Protein AF-A0A3B5LKQ2-F1 (afdb_monomer_lite)

Structure (mmCIF, N/CA/C/O backbone):
data_AF-A0A3B5LKQ2-F1
#
_entry.id   AF-A0A3B5LKQ2-F1
#
loop_
_atom_site.group_PDB
_atom_site.id
_atom_site.type_symbol
_atom_site.label_atom_id
_atom_site.label_alt_id
_atom_site.label_comp_id
_atom_site.label_asym_id
_atom_site.label_entity_id
_atom_site.label_seq_id
_atom_site.pdbx_PDB_ins_code
_atom_site.Cartn_x
_atom_site.Cartn_y
_atom_site.Cartn_z
_atom_site.occupancy
_atom_site.B_iso_or_equiv
_atom_site.auth_seq_id
_atom_site.auth_comp_id
_atom_site.auth_asym_id
_atom_site.auth_atom_id
_atom_site.pdbx_PDB_model_num
ATOM 1 N N . SER A 1 1 ? 22.418 -52.996 8.930 1.00 57.16 1 SER A N 1
ATOM 2 C CA . SER A 1 1 ? 22.829 -52.597 7.567 1.00 57.16 1 SER A CA 1
ATOM 3 C C . SER A 1 1 ? 21.647 -52.249 6.655 1.00 57.16 1 SER A C 1
ATOM 5 O O . SER A 1 1 ? 21.656 -51.173 6.079 1.00 57.16 1 SER A O 1
ATOM 7 N N . ILE A 1 2 ? 20.580 -53.066 6.580 1.00 58.94 2 ILE A N 1
ATOM 8 C CA . ILE A 1 2 ? 19.377 -52.798 5.747 1.00 58.94 2 ILE A CA 1
ATOM 9 C C . ILE A 1 2 ? 18.621 -51.499 6.108 1.00 58.94 2 ILE A C 1
ATOM 11 O O . ILE A 1 2 ? 18.094 -50.824 5.228 1.00 58.94 2 ILE A O 1
ATOM 15 N N . SER A 1 3 ? 18.548 -51.143 7.393 1.00 55.34 3 SER A N 1
ATOM 16 C CA . SER A 1 3 ? 17.791 -49.977 7.878 1.00 55.34 3 SER A CA 1
ATOM 17 C C . SER A 1 3 ? 18.353 -48.642 7.381 1.00 55.34 3 SER A C 1
ATOM 19 O O . SER A 1 3 ? 17.590 -47.745 7.042 1.00 55.34 3 SER A O 1
ATOM 21 N N . ILE A 1 4 ? 19.680 -48.549 7.272 1.00 67.88 4 ILE A N 1
ATOM 22 C CA . ILE A 1 4 ? 20.412 -47.349 6.839 1.00 67.88 4 ILE A CA 1
ATOM 23 C C . ILE A 1 4 ? 20.228 -47.104 5.332 1.00 67.88 4 ILE A C 1
ATOM 25 O O . ILE A 1 4 ? 20.140 -45.968 4.880 1.00 67.88 4 ILE A O 1
ATOM 29 N N . TRP A 1 5 ? 20.103 -48.172 4.542 1.00 54.56 5 TRP A N 1
ATOM 30 C CA . TRP A 1 5 ? 19.854 -48.064 3.102 1.00 54.56 5 TRP A CA 1
ATOM 31 C C . TRP A 1 5 ? 18.422 -47.614 2.799 1.00 54.56 5 TRP A C 1
ATOM 33 O O . TRP A 1 5 ? 18.207 -46.824 1.885 1.00 54.56 5 TRP A O 1
ATOM 43 N N . LYS A 1 6 ? 17.443 -48.053 3.602 1.00 65.56 6 LYS A N 1
ATOM 44 C CA . LYS A 1 6 ? 16.047 -47.607 3.478 1.00 65.56 6 LYS A CA 1
ATOM 45 C C . LYS A 1 6 ? 15.876 -46.127 3.829 1.00 65.56 6 LYS A C 1
ATOM 47 O O . LYS A 1 6 ? 15.151 -45.432 3.125 1.00 65.56 6 LYS A O 1
ATOM 52 N N . SER A 1 7 ? 16.558 -45.633 4.866 1.00 67.81 7 SER A N 1
ATOM 53 C CA . SER A 1 7 ? 16.530 -44.206 5.212 1.00 67.81 7 SER A CA 1
ATOM 54 C C . SER A 1 7 ? 17.239 -43.346 4.164 1.00 67.81 7 SER A C 1
ATOM 56 O O . SER A 1 7 ? 16.717 -42.298 3.797 1.00 67.81 7 SER A O 1
ATOM 58 N N . ALA A 1 8 ? 18.371 -43.804 3.620 1.00 69.12 8 ALA A N 1
ATOM 59 C CA . ALA A 1 8 ? 19.064 -43.109 2.536 1.00 69.12 8 ALA A CA 1
ATOM 60 C C . ALA A 1 8 ? 18.195 -43.005 1.268 1.00 69.12 8 ALA A C 1
ATOM 62 O O . ALA A 1 8 ? 18.042 -41.917 0.718 1.00 69.12 8 ALA A O 1
ATOM 63 N N . LEU A 1 9 ? 17.554 -44.103 0.850 1.00 69.62 9 LEU A N 1
ATOM 64 C CA . LEU A 1 9 ? 16.622 -44.118 -0.287 1.00 69.62 9 LEU A CA 1
ATOM 65 C C . LEU A 1 9 ? 15.428 -43.175 -0.073 1.00 69.62 9 LEU A C 1
ATOM 67 O O . LEU A 1 9 ? 15.036 -42.457 -0.995 1.00 69.62 9 LEU A O 1
ATOM 71 N N . LEU A 1 10 ? 14.885 -43.130 1.148 1.00 69.69 10 LEU A N 1
ATOM 72 C CA . LEU A 1 10 ? 13.797 -42.218 1.490 1.00 69.69 10 LEU A CA 1
ATOM 73 C C . LEU A 1 10 ? 14.251 -40.751 1.404 1.00 69.69 10 LEU A C 1
ATOM 75 O O . LEU A 1 10 ? 13.571 -39.948 0.768 1.00 69.69 10 LEU A O 1
ATOM 79 N N . HIS A 1 11 ? 15.428 -40.412 1.940 1.00 75.69 11 HIS A N 1
ATOM 80 C CA . HIS A 1 11 ? 15.998 -39.063 1.836 1.00 75.69 11 HIS A CA 1
ATOM 81 C C . HIS A 1 11 ? 16.237 -38.627 0.383 1.00 75.69 11 HIS A C 1
ATOM 83 O O . HIS A 1 11 ? 15.876 -37.508 0.023 1.00 75.69 11 HIS A O 1
ATOM 89 N N . LEU A 1 12 ? 16.782 -39.504 -0.466 1.00 71.50 12 LEU A N 1
ATOM 90 C CA . LEU A 1 12 ? 16.989 -39.218 -1.891 1.00 71.50 12 LEU A CA 1
ATOM 91 C C . LEU A 1 12 ? 15.668 -38.923 -2.623 1.00 71.50 12 LEU A C 1
ATOM 93 O O . LEU A 1 12 ? 15.608 -37.989 -3.423 1.00 71.50 12 LEU A O 1
ATOM 97 N N . SER A 1 13 ? 14.596 -39.662 -2.312 1.00 74.12 13 SER A N 1
ATOM 98 C CA . SER A 1 13 ? 13.271 -39.425 -2.907 1.00 74.12 13 SER A CA 1
ATOM 99 C C . SER A 1 13 ? 12.652 -38.085 -2.482 1.00 74.12 13 SER A C 1
ATOM 101 O O . SER A 1 13 ? 12.135 -37.351 -3.325 1.00 74.12 13 SER A O 1
ATOM 103 N N . VAL A 1 14 ? 12.768 -37.716 -1.201 1.00 77.44 14 VAL A N 1
ATOM 104 C CA . VAL A 1 14 ? 12.250 -36.445 -0.666 1.00 77.44 14 VAL A CA 1
ATOM 105 C C . VAL A 1 14 ? 13.016 -35.257 -1.240 1.00 77.44 14 VAL A C 1
ATOM 107 O O . VAL A 1 14 ? 12.397 -34.288 -1.670 1.00 77.44 14 VAL A O 1
ATOM 110 N N . VAL A 1 15 ? 14.348 -35.340 -1.317 1.00 79.81 15 VAL A N 1
ATOM 111 C CA . VAL A 1 15 ? 15.179 -34.279 -1.908 1.00 79.81 15 VAL A CA 1
ATOM 112 C C . VAL A 1 15 ? 14.858 -34.098 -3.392 1.00 79.81 15 VAL A C 1
ATOM 114 O O . VAL A 1 15 ? 14.682 -32.968 -3.837 1.00 79.81 15 VAL A O 1
ATOM 117 N N . SER A 1 16 ? 14.692 -35.188 -4.149 1.00 74.25 16 SER A N 1
ATOM 118 C CA . SER A 1 16 ? 14.275 -35.113 -5.554 1.00 74.25 16 SER A CA 1
ATOM 119 C C . SER A 1 16 ? 12.896 -34.460 -5.721 1.00 74.25 16 SER A C 1
ATOM 121 O O . SER A 1 16 ? 12.719 -33.649 -6.629 1.00 74.25 16 SER A O 1
ATOM 123 N N . CYS A 1 17 ? 11.948 -34.748 -4.824 1.00 75.06 17 CYS A N 1
ATOM 124 C CA . CYS A 1 17 ? 10.614 -34.149 -4.837 1.00 75.06 17 CYS A CA 1
ATOM 125 C C . CYS A 1 17 ? 10.650 -32.654 -4.478 1.00 75.06 17 CYS A C 1
ATOM 127 O O . CYS A 1 17 ? 10.034 -31.846 -5.163 1.00 75.06 17 CYS A O 1
ATOM 129 N N . LEU A 1 18 ? 11.429 -32.258 -3.465 1.00 75.69 18 LEU A N 1
ATOM 130 C CA . LEU A 1 18 ? 11.615 -30.848 -3.105 1.00 75.69 18 LEU A CA 1
ATOM 131 C C . LEU A 1 18 ? 12.258 -30.059 -4.248 1.00 75.69 18 LEU A C 1
ATOM 133 O O . LEU A 1 18 ? 11.769 -28.988 -4.592 1.00 75.69 18 LEU A O 1
ATOM 137 N N . ILE A 1 19 ? 13.293 -30.612 -4.887 1.00 75.62 19 ILE A N 1
ATOM 138 C CA . ILE A 1 19 ? 13.912 -30.021 -6.079 1.00 75.62 19 ILE A CA 1
ATOM 139 C C . ILE A 1 19 ? 12.859 -29.867 -7.186 1.00 75.62 19 ILE A C 1
ATOM 141 O O . ILE A 1 19 ? 12.697 -28.772 -7.718 1.00 75.62 19 ILE A O 1
ATOM 145 N N . ALA A 1 20 ? 12.070 -30.907 -7.480 1.00 71.00 20 ALA A N 1
ATOM 146 C CA . ALA A 1 20 ? 11.003 -30.836 -8.481 1.00 71.00 20 ALA A CA 1
ATOM 147 C C . ALA A 1 20 ? 9.940 -29.769 -8.152 1.00 71.00 20 ALA A C 1
ATOM 149 O O . ALA A 1 20 ? 9.534 -29.029 -9.045 1.00 71.00 20 ALA A O 1
ATOM 150 N N . MET A 1 21 ? 9.539 -29.636 -6.884 1.00 68.19 21 MET A N 1
ATOM 151 C CA . MET A 1 21 ? 8.593 -28.612 -6.428 1.00 68.19 21 MET A CA 1
ATOM 152 C C . MET A 1 21 ? 9.168 -27.199 -6.566 1.00 68.19 21 MET A C 1
ATOM 154 O O . MET A 1 21 ? 8.459 -26.313 -7.031 1.00 68.19 21 MET A O 1
ATOM 158 N N . PHE A 1 22 ? 10.448 -26.990 -6.238 1.00 64.69 22 PHE A N 1
ATOM 159 C CA . PHE A 1 22 ? 11.137 -25.710 -6.443 1.00 64.69 22 PHE A CA 1
ATOM 160 C C . PHE A 1 22 ? 11.280 -25.355 -7.930 1.00 64.69 22 PHE A C 1
ATOM 162 O O . PHE A 1 22 ? 11.027 -24.219 -8.323 1.00 64.69 22 PHE A O 1
ATOM 169 N N . HIS A 1 23 ? 11.616 -26.322 -8.787 1.00 60.31 23 HIS A N 1
ATOM 170 C CA . HIS A 1 23 ? 11.636 -26.092 -10.233 1.00 60.31 23 HIS A CA 1
ATOM 171 C C . HIS A 1 23 ? 10.233 -25.785 -10.776 1.00 60.31 23 HIS A C 1
ATOM 173 O O . HIS A 1 23 ? 10.083 -24.904 -11.620 1.00 60.31 23 HIS A O 1
ATOM 179 N N . PHE A 1 24 ? 9.192 -26.448 -10.265 1.00 55.16 24 PHE A N 1
ATOM 180 C CA . PHE A 1 24 ? 7.812 -26.202 -10.678 1.00 55.16 24 PHE A CA 1
ATOM 181 C C . PHE A 1 24 ? 7.303 -24.825 -10.221 1.00 55.16 24 PHE A C 1
ATOM 183 O O . PHE A 1 24 ? 6.634 -24.137 -10.990 1.00 55.16 24 PHE A O 1
ATOM 190 N N . THR A 1 25 ? 7.644 -24.369 -9.013 1.00 57.12 25 THR A N 1
ATOM 191 C CA . THR A 1 25 ? 7.264 -23.028 -8.535 1.00 57.12 25 THR A CA 1
ATOM 192 C C . THR A 1 25 ? 8.038 -21.914 -9.242 1.00 57.12 25 THR A C 1
ATOM 194 O O . THR A 1 25 ? 7.438 -20.896 -9.585 1.00 57.12 25 THR A O 1
ATOM 197 N N . SER A 1 26 ? 9.327 -22.106 -9.552 1.00 55.75 26 SER A N 1
ATOM 198 C CA . SER A 1 26 ? 10.115 -21.124 -10.313 1.00 55.75 26 SER A CA 1
A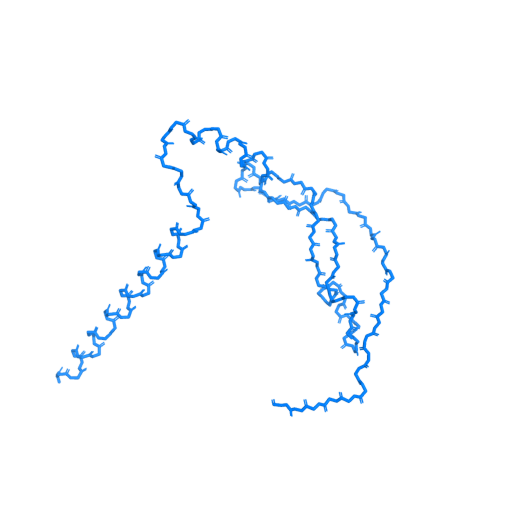TOM 199 C C . SER A 1 26 ? 9.687 -20.996 -11.782 1.00 55.75 26 SER A C 1
ATOM 201 O O . SER A 1 26 ? 9.752 -19.894 -12.324 1.00 55.75 26 SER A O 1
ATOM 203 N N . LEU A 1 27 ? 9.219 -22.072 -12.432 1.00 48.50 27 LEU A N 1
ATOM 204 C CA . LEU A 1 27 ? 8.770 -22.020 -13.835 1.00 48.50 27 LEU A CA 1
ATOM 205 C C . LEU A 1 27 ? 7.383 -21.382 -14.024 1.00 48.50 27 LEU A C 1
ATOM 207 O O . LEU A 1 27 ? 7.111 -20.830 -15.086 1.00 48.50 27 LEU A O 1
ATOM 211 N N . ASN A 1 28 ? 6.507 -21.435 -13.019 1.00 47.50 28 ASN A N 1
ATOM 212 C CA . ASN A 1 28 ? 5.128 -20.943 -13.137 1.00 47.50 28 ASN A CA 1
ATOM 213 C C . ASN A 1 28 ? 4.954 -19.449 -12.797 1.00 47.50 28 ASN A C 1
ATOM 215 O O . ASN A 1 28 ? 3.843 -18.934 -12.887 1.00 47.50 28 ASN A O 1
ATOM 219 N N . CYS A 1 29 ? 6.024 -18.738 -12.421 1.00 47.75 29 CYS A N 1
ATOM 220 C CA . CYS A 1 29 ? 5.935 -17.323 -12.039 1.00 47.75 29 CYS A CA 1
ATOM 221 C C . CYS A 1 29 ? 5.888 -16.365 -13.252 1.00 47.75 29 CYS A C 1
ATOM 223 O O . CYS A 1 29 ? 5.347 -15.267 -13.152 1.00 47.75 29 CYS A O 1
ATOM 225 N N . CYS A 1 30 ? 6.381 -16.790 -14.423 1.00 44.16 30 CYS A N 1
ATOM 226 C CA . CYS A 1 30 ? 6.312 -16.016 -15.666 1.00 44.16 30 CYS A CA 1
ATOM 227 C C . CYS A 1 30 ? 5.940 -16.929 -16.846 1.00 44.16 30 CYS A C 1
ATOM 229 O O . CYS A 1 30 ? 6.763 -17.759 -17.235 1.00 44.16 30 CYS A O 1
ATOM 231 N N . PRO A 1 31 ? 4.754 -16.783 -17.469 1.00 52.94 31 PRO A N 1
ATOM 232 C CA . PRO A 1 31 ? 4.464 -17.477 -18.716 1.00 52.94 31 PRO A CA 1
ATOM 233 C C . PRO A 1 31 ? 5.440 -16.994 -19.796 1.00 52.94 31 PRO A C 1
ATOM 235 O O . PRO A 1 31 ? 5.384 -15.847 -20.240 1.00 52.94 31 PRO A O 1
ATOM 238 N N . ILE A 1 32 ? 6.367 -17.865 -20.196 1.00 52.06 32 ILE A N 1
ATOM 239 C CA . ILE A 1 32 ? 7.328 -17.611 -21.272 1.00 52.06 32 ILE A CA 1
ATOM 240 C C . ILE A 1 32 ? 6.525 -17.509 -22.582 1.00 52.06 32 ILE A C 1
ATOM 242 O O . ILE A 1 32 ? 5.850 -18.476 -22.946 1.00 52.06 32 ILE A O 1
ATOM 246 N N . PRO A 1 33 ? 6.537 -16.369 -23.301 1.00 54.06 33 PRO A N 1
ATOM 247 C CA . PRO A 1 33 ? 5.776 -16.243 -24.537 1.00 54.06 33 PRO A CA 1
ATOM 248 C C . PRO A 1 33 ? 6.344 -17.184 -25.618 1.00 54.06 33 PRO A C 1
ATOM 250 O O . PRO A 1 33 ? 7.562 -17.249 -25.788 1.00 54.06 33 PRO A O 1
ATOM 253 N N . PRO A 1 34 ? 5.492 -17.876 -26.400 1.00 51.22 34 PRO A N 1
ATOM 254 C CA . PRO A 1 34 ? 5.902 -18.947 -27.315 1.00 51.22 34 PRO A CA 1
ATOM 255 C C . PRO A 1 34 ? 6.669 -18.483 -28.571 1.00 51.22 34 PRO A C 1
ATOM 257 O O . PRO A 1 34 ? 6.899 -19.293 -29.464 1.00 51.22 34 PRO A O 1
ATOM 260 N N . HIS A 1 35 ? 7.071 -17.206 -28.687 1.00 52.22 35 HIS A N 1
ATOM 261 C CA . HIS A 1 35 ? 7.683 -16.686 -29.915 1.00 52.22 35 HIS A CA 1
ATOM 262 C C . HIS A 1 35 ? 8.817 -15.662 -29.669 1.00 52.22 35 HIS A C 1
ATOM 264 O O . HIS A 1 35 ? 8.561 -14.602 -29.088 1.00 52.22 35 HIS A O 1
ATOM 270 N N . PRO A 1 36 ? 10.047 -15.892 -30.188 1.00 57.19 36 PRO A N 1
ATOM 271 C CA . PRO A 1 36 ? 11.211 -15.012 -29.980 1.00 57.19 36 PRO A CA 1
ATOM 272 C C . PRO A 1 36 ? 11.078 -13.577 -30.526 1.00 57.19 36 PRO A C 1
ATOM 274 O O . PRO A 1 36 ? 11.864 -12.712 -30.155 1.00 57.19 36 PRO A O 1
ATOM 277 N N . HIS A 1 37 ? 10.071 -13.283 -31.356 1.00 56.81 37 HIS A N 1
ATOM 278 C CA . HIS A 1 37 ? 9.854 -11.946 -31.931 1.00 56.81 37 HIS A CA 1
ATOM 279 C C . HIS A 1 37 ? 8.893 -11.053 -31.126 1.00 56.81 37 HIS A C 1
ATOM 281 O O . HIS A 1 37 ? 8.826 -9.852 -31.377 1.00 56.81 37 HIS A O 1
ATOM 287 N N . ILE A 1 38 ? 8.169 -11.603 -30.145 1.00 56.50 38 ILE A N 1
ATOM 288 C CA . ILE A 1 38 ? 7.194 -10.853 -29.325 1.00 56.50 38 ILE A CA 1
ATOM 289 C C . ILE A 1 38 ? 7.837 -10.352 -28.019 1.00 56.50 38 ILE A C 1
ATOM 291 O O . ILE A 1 38 ? 7.362 -9.391 -27.413 1.00 56.50 38 ILE A O 1
ATOM 295 N N . LEU A 1 39 ? 8.972 -10.944 -27.631 1.00 57.22 39 LEU A N 1
ATOM 296 C CA . LEU A 1 39 ? 9.748 -10.601 -26.442 1.00 57.22 39 LEU A CA 1
ATOM 297 C C . LEU A 1 39 ? 10.083 -9.096 -26.325 1.00 57.22 39 LEU A C 1
ATOM 299 O O . LEU A 1 39 ? 9.783 -8.529 -25.281 1.00 57.22 39 LEU A O 1
ATOM 303 N N . PRO A 1 40 ? 10.599 -8.380 -27.347 1.00 58.59 40 PRO A N 1
ATOM 304 C CA . PRO A 1 40 ? 10.939 -6.960 -27.188 1.00 58.59 40 PRO A CA 1
ATOM 305 C C . PRO A 1 40 ? 9.717 -6.042 -26.998 1.00 58.59 40 PRO A C 1
ATOM 307 O O . PRO A 1 40 ? 9.811 -5.030 -26.302 1.00 58.59 40 PRO A O 1
ATOM 310 N N . HIS A 1 41 ? 8.564 -6.384 -27.582 1.00 56.91 41 HIS A N 1
ATOM 311 C CA . HIS A 1 41 ? 7.321 -5.619 -27.419 1.00 56.91 41 HIS A CA 1
ATOM 312 C C . HIS A 1 41 ? 6.651 -5.910 -26.066 1.00 56.91 41 HIS A C 1
ATOM 314 O O . HIS A 1 41 ? 6.197 -4.999 -25.367 1.00 56.91 41 HIS A O 1
ATOM 320 N N . PHE A 1 42 ? 6.639 -7.182 -25.663 1.00 55.62 42 PHE A N 1
ATOM 321 C CA . PHE A 1 42 ? 6.150 -7.610 -24.356 1.00 55.62 42 PHE A CA 1
ATOM 322 C C . PHE A 1 42 ? 7.005 -7.033 -23.220 1.00 55.62 42 PHE A C 1
ATOM 324 O O . PHE A 1 42 ? 6.466 -6.425 -22.304 1.00 55.62 42 PHE A O 1
ATOM 331 N N . LEU A 1 43 ? 8.335 -7.095 -23.325 1.00 59.75 43 LEU A N 1
ATOM 332 C CA . LEU A 1 43 ? 9.237 -6.504 -22.334 1.00 59.75 43 LEU A CA 1
ATOM 333 C C . LEU A 1 43 ? 9.046 -4.987 -22.218 1.00 59.75 43 LEU A C 1
ATOM 335 O O . LEU A 1 43 ? 8.933 -4.494 -21.106 1.00 59.75 43 LEU A O 1
ATOM 339 N N . LYS A 1 44 ? 8.918 -4.235 -23.322 1.00 61.56 44 LYS A N 1
ATOM 340 C CA . LYS A 1 44 ? 8.656 -2.780 -23.248 1.00 61.56 44 LYS A CA 1
ATOM 341 C C . LYS A 1 44 ? 7.327 -2.439 -22.571 1.00 61.56 44 LYS A C 1
ATOM 343 O O . LYS A 1 44 ? 7.262 -1.499 -21.785 1.00 61.56 44 LYS A O 1
ATOM 348 N N . SER A 1 45 ? 6.270 -3.185 -22.880 1.00 61.25 45 SER A N 1
ATOM 349 C CA . SER A 1 45 ? 4.931 -2.938 -22.328 1.00 61.25 45 SER A CA 1
ATOM 350 C C . SER A 1 45 ? 4.792 -3.374 -20.868 1.00 61.25 45 SER A C 1
ATOM 352 O O . SER A 1 45 ? 4.099 -2.704 -20.102 1.00 61.25 45 SER A O 1
ATOM 354 N N . VAL A 1 46 ? 5.474 -4.447 -20.464 1.00 61.91 46 VAL A N 1
ATOM 355 C CA . VAL A 1 46 ? 5.533 -4.907 -19.070 1.00 61.91 46 VAL A CA 1
ATOM 356 C C . VAL A 1 46 ? 6.433 -3.993 -18.240 1.00 61.91 46 VAL A C 1
ATOM 358 O O . VAL A 1 46 ? 6.003 -3.523 -17.190 1.00 61.91 46 VAL A O 1
ATOM 361 N N . TRP A 1 47 ? 7.623 -3.652 -18.741 1.00 60.72 47 TRP A N 1
ATOM 362 C CA . TRP A 1 47 ? 8.575 -2.784 -18.040 1.00 60.72 47 TRP A CA 1
ATOM 363 C C . TRP A 1 47 ? 8.049 -1.353 -17.880 1.00 60.72 47 TRP A C 1
ATOM 365 O O . TRP A 1 47 ? 8.215 -0.736 -16.833 1.00 60.72 47 TRP A O 1
ATOM 375 N N . GLY A 1 48 ? 7.310 -0.847 -18.874 1.00 66.12 48 GLY A N 1
ATOM 376 C CA . GLY A 1 48 ? 6.632 0.446 -18.763 1.00 66.12 48 GLY A CA 1
ATOM 377 C C . GLY A 1 48 ? 5.514 0.474 -17.713 1.00 66.12 48 GLY A C 1
ATOM 378 O O . GLY A 1 48 ? 5.198 1.537 -17.185 1.00 66.12 48 GLY A O 1
ATOM 379 N N . ARG A 1 49 ? 4.911 -0.678 -17.384 1.00 70.38 49 ARG A N 1
ATOM 380 C CA . ARG A 1 49 ? 3.856 -0.790 -16.359 1.00 70.38 49 ARG A CA 1
ATOM 381 C C . ARG A 1 49 ? 4.398 -1.105 -14.966 1.00 70.38 49 ARG A C 1
ATOM 383 O O . ARG A 1 49 ? 3.700 -0.822 -13.996 1.00 70.38 49 ARG A O 1
ATOM 390 N N . SER A 1 50 ? 5.601 -1.674 -14.870 1.00 77.38 50 SER A N 1
ATOM 391 C CA . SER A 1 50 ? 6.256 -2.022 -13.604 1.00 77.38 50 SER A CA 1
ATOM 392 C C . SER A 1 50 ? 7.150 -0.918 -13.043 1.00 77.38 50 SER A C 1
ATOM 394 O O . SER A 1 50 ? 7.695 -1.094 -11.958 1.00 77.38 50 SER A O 1
ATOM 396 N N . PHE A 1 51 ? 7.307 0.206 -13.747 1.00 87.00 51 PHE A N 1
ATOM 397 C CA . PHE A 1 51 ? 8.140 1.311 -13.282 1.00 87.00 51 PHE A CA 1
ATOM 398 C C . PHE A 1 51 ? 7.637 1.893 -11.953 1.00 87.00 51 PHE A C 1
ATOM 400 O O . PHE A 1 51 ? 6.426 1.968 -11.723 1.00 87.00 51 PHE A O 1
ATOM 407 N N . CYS A 1 52 ? 8.575 2.321 -11.102 1.00 90.31 52 CYS A N 1
ATOM 408 C CA . CYS A 1 52 ? 8.296 2.967 -9.819 1.00 90.31 52 CYS A CA 1
ATOM 409 C C . CYS A 1 52 ? 7.327 4.152 -9.986 1.00 90.31 52 CYS A C 1
ATOM 411 O O . CYS A 1 52 ? 7.651 5.154 -10.628 1.00 90.31 52 CYS A O 1
ATOM 413 N N . ARG A 1 53 ? 6.121 4.028 -9.420 1.00 91.06 53 ARG A N 1
ATOM 414 C CA . ARG A 1 53 ? 5.086 5.073 -9.417 1.00 91.06 53 ARG A CA 1
ATOM 415 C C . ARG A 1 53 ? 4.152 4.921 -8.221 1.00 91.06 53 ARG A C 1
ATOM 417 O O . ARG A 1 53 ? 4.167 3.910 -7.522 1.00 91.06 53 ARG A O 1
ATOM 424 N N . THR A 1 54 ? 3.298 5.911 -8.013 1.00 92.06 54 THR A N 1
ATOM 425 C CA . THR A 1 54 ? 2.215 5.832 -7.036 1.00 92.06 54 THR A CA 1
ATOM 426 C C . THR A 1 54 ? 1.112 4.889 -7.521 1.00 92.06 54 THR A C 1
ATOM 428 O O . THR A 1 54 ? 0.664 4.961 -8.667 1.00 92.06 54 THR A O 1
AT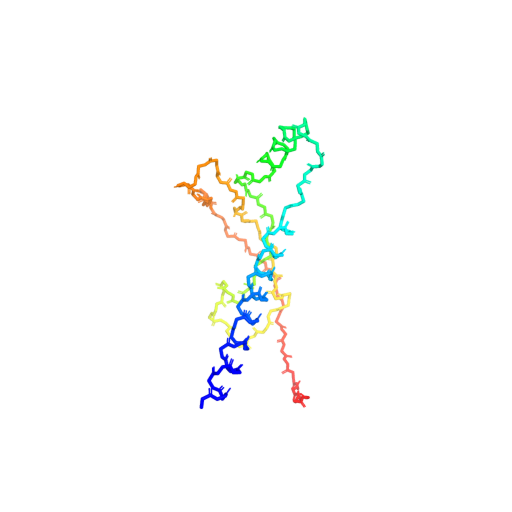OM 431 N N . MET A 1 55 ? 0.699 3.964 -6.657 1.00 91.31 55 MET A N 1
ATOM 432 C CA . MET A 1 55 ? -0.367 2.996 -6.920 1.00 91.31 55 MET A CA 1
ATOM 433 C C . MET A 1 55 ? -1.202 2.786 -5.655 1.00 91.31 55 MET A C 1
ATOM 435 O O . MET A 1 55 ? -0.700 2.929 -4.539 1.00 91.31 55 MET A O 1
ATOM 439 N N . GLU A 1 56 ? -2.475 2.433 -5.823 1.00 91.56 56 GLU A N 1
ATOM 440 C CA . GLU A 1 56 ? -3.328 2.048 -4.700 1.00 91.56 56 GLU A CA 1
ATOM 441 C C . GLU A 1 56 ? -2.895 0.689 -4.146 1.00 91.56 56 GLU A C 1
ATOM 443 O O . GLU A 1 56 ? -2.763 -0.297 -4.876 1.00 91.56 56 G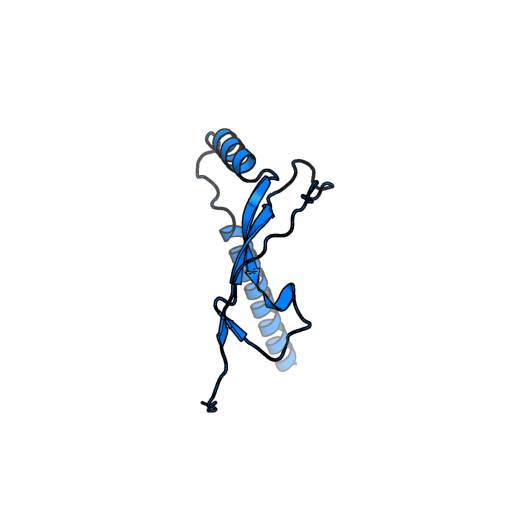LU A O 1
ATOM 448 N N . LYS A 1 57 ? -2.675 0.645 -2.835 1.00 89.38 57 LYS A N 1
ATOM 449 C CA . LYS A 1 57 ? -2.323 -0.555 -2.085 1.00 89.38 57 LYS A CA 1
ATOM 450 C C . LYS A 1 57 ? -3.214 -0.648 -0.853 1.00 89.38 57 LYS A C 1
ATOM 452 O O . LYS A 1 57 ? -3.409 0.338 -0.149 1.00 89.38 57 LYS A O 1
ATOM 457 N N . LEU A 1 58 ? -3.723 -1.846 -0.580 1.00 90.94 58 LEU A N 1
ATOM 458 C CA . LEU A 1 58 ? -4.422 -2.138 0.667 1.00 90.94 58 LEU A CA 1
ATOM 459 C C . LEU A 1 58 ? -3.398 -2.317 1.788 1.00 90.94 58 LEU A C 1
ATOM 461 O O . LEU A 1 58 ? -2.496 -3.151 1.677 1.00 90.94 58 LEU A O 1
ATOM 465 N N . VAL A 1 59 ? -3.534 -1.518 2.840 1.00 90.00 59 VAL A N 1
ATOM 466 C CA . VAL A 1 59 ? -2.694 -1.577 4.039 1.00 90.00 59 VAL A CA 1
ATOM 467 C C . VAL A 1 59 ? -3.575 -1.931 5.228 1.00 90.00 59 VAL A C 1
ATOM 469 O O . VAL A 1 59 ? -4.690 -1.422 5.353 1.00 90.00 59 VAL A O 1
ATOM 472 N N . GLU A 1 60 ? -3.089 -2.831 6.076 1.00 88.81 60 GLU A N 1
ATOM 473 C CA . GLU A 1 60 ? -3.770 -3.207 7.309 1.00 88.81 60 GLU A CA 1
ATOM 474 C C . GLU A 1 60 ? -3.620 -2.093 8.350 1.00 88.81 60 GLU A C 1
ATOM 476 O O . GLU A 1 60 ? -2.513 -1.634 8.632 1.00 88.81 60 GLU A O 1
ATOM 481 N N . VAL A 1 61 ? -4.740 -1.662 8.931 1.00 85.69 61 VAL A N 1
ATOM 482 C CA . VAL A 1 61 ? -4.776 -0.511 9.850 1.00 85.69 61 VAL A CA 1
ATOM 483 C C . VAL A 1 61 ? -3.954 -0.774 11.118 1.00 85.69 61 VAL A C 1
ATOM 485 O O . VAL A 1 61 ? -3.260 0.116 11.603 1.00 85.69 61 VAL A O 1
ATOM 488 N N . VAL A 1 62 ? -3.961 -2.016 11.611 1.00 80.00 62 VAL A N 1
ATOM 489 C CA . VAL A 1 62 ? -3.264 -2.431 12.843 1.00 80.00 62 VAL A CA 1
ATOM 490 C C . VAL A 1 62 ? -1.741 -2.321 12.713 1.00 80.00 62 VAL A C 1
ATOM 492 O O . VAL A 1 62 ? -1.057 -2.029 13.691 1.00 80.00 62 VAL A O 1
ATOM 495 N N . GLN A 1 63 ? -1.197 -2.522 11.508 1.00 76.56 63 GLN A N 1
ATOM 496 C CA . GLN A 1 63 ? 0.244 -2.420 11.267 1.00 76.56 63 GLN A CA 1
ATOM 497 C C . GLN A 1 63 ? 0.742 -0.967 11.353 1.00 76.56 63 GLN A C 1
ATOM 499 O O . GLN A 1 63 ? 1.883 -0.735 11.748 1.00 76.56 63 GLN A O 1
ATOM 504 N N . GLU A 1 64 ? -0.101 0.001 10.990 1.00 76.69 64 GLU A N 1
ATOM 505 C CA . GLU A 1 64 ? 0.233 1.433 11.002 1.00 76.69 64 GLU A CA 1
ATOM 506 C C . GLU A 1 64 ? -0.092 2.087 12.361 1.00 76.69 64 GLU A C 1
ATOM 508 O O . GLU A 1 64 ? 0.629 2.983 12.800 1.00 76.69 64 GLU A O 1
ATOM 513 N N . TYR A 1 65 ? -1.124 1.604 13.067 1.00 74.75 65 TYR A N 1
ATOM 514 C CA . TYR A 1 65 ? -1.553 2.116 14.378 1.00 74.75 65 TYR A CA 1
ATOM 515 C C . TYR A 1 65 ? -1.601 1.008 15.450 1.00 74.75 65 TYR A C 1
ATOM 517 O O . TYR A 1 65 ? -2.672 0.657 15.948 1.00 74.75 65 TYR A O 1
ATOM 525 N N . PRO A 1 66 ? -0.445 0.453 15.861 1.00 69.38 66 PRO A N 1
ATOM 526 C CA . PRO A 1 66 ? -0.386 -0.664 16.810 1.00 69.38 66 PRO A CA 1
ATOM 527 C C . PRO A 1 66 ? -0.746 -0.286 18.259 1.00 69.38 66 PRO A C 1
ATOM 529 O O . PRO A 1 66 ? -0.893 -1.162 19.105 1.00 69.38 66 PRO A O 1
ATOM 532 N N . THR A 1 67 ? -0.863 1.003 18.584 1.00 65.56 67 THR A N 1
ATOM 533 C CA . THR A 1 67 ? -1.131 1.500 19.946 1.00 65.56 67 THR A CA 1
ATOM 534 C C . THR A 1 67 ? -2.593 1.384 20.394 1.00 65.56 67 THR A C 1
ATOM 536 O O . THR A 1 67 ? -2.869 1.598 21.570 1.00 65.56 67 THR A O 1
ATOM 539 N N . GLU A 1 68 ? -3.520 1.019 19.504 1.00 59.25 68 GLU A N 1
ATOM 540 C CA .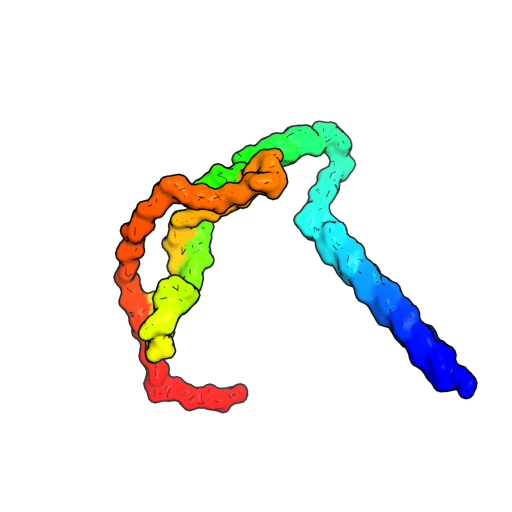 GLU A 1 68 ? -4.966 0.902 19.774 1.00 59.25 68 GLU A CA 1
ATOM 541 C C . GLU A 1 68 ? -5.446 -0.567 19.702 1.00 59.25 68 GLU A C 1
ATOM 543 O O . GLU A 1 68 ? -6.489 -0.895 19.142 1.00 59.25 68 GLU A O 1
ATOM 548 N N . VAL A 1 69 ? -4.660 -1.483 20.281 1.00 57.97 69 VAL A N 1
ATOM 549 C CA . VAL A 1 69 ? -4.824 -2.956 20.220 1.00 57.97 69 VAL A CA 1
ATOM 550 C C . VAL A 1 69 ? -6.100 -3.527 20.865 1.00 57.97 69 VAL A C 1
ATOM 552 O O . VAL A 1 69 ? -6.309 -4.738 20.829 1.00 57.97 69 VAL A O 1
ATOM 555 N N . GLU A 1 70 ? -6.973 -2.697 21.436 1.00 63.41 70 GLU A N 1
ATOM 556 C CA . GLU A 1 70 ? -8.217 -3.155 22.072 1.00 63.41 70 GLU A CA 1
ATOM 557 C C . GLU A 1 70 ? -9.417 -3.216 21.111 1.00 63.41 70 GLU A C 1
ATOM 559 O O . GLU A 1 70 ? -10.475 -3.735 21.484 1.00 63.41 70 GLU A O 1
ATOM 564 N N . HIS A 1 71 ? -9.290 -2.726 19.870 1.00 66.88 71 HIS A N 1
ATOM 565 C CA . HIS A 1 71 ? -10.419 -2.634 18.940 1.00 66.88 71 HIS A CA 1
ATOM 566 C C . HIS A 1 71 ? -10.101 -3.149 17.531 1.00 66.88 71 HIS A C 1
ATOM 568 O O . HIS A 1 71 ? -9.017 -2.949 16.992 1.00 66.88 71 HIS A O 1
ATOM 574 N N . ILE A 1 72 ? -11.086 -3.806 16.909 1.00 74.00 72 ILE A N 1
ATOM 575 C CA . ILE A 1 72 ? -11.004 -4.249 15.512 1.00 74.00 72 ILE A CA 1
ATOM 576 C C . ILE A 1 72 ? -11.595 -3.157 14.627 1.00 74.00 72 ILE A C 1
ATOM 578 O O . ILE A 1 72 ? -12.740 -2.747 14.818 1.00 74.00 72 ILE A O 1
ATOM 582 N N . TYR A 1 73 ? -10.835 -2.707 13.635 1.00 79.44 73 TYR A N 1
ATOM 583 C CA . TYR A 1 73 ? -11.304 -1.734 12.654 1.00 79.44 73 TYR A CA 1
ATOM 584 C C . TYR A 1 73 ? -12.119 -2.415 11.551 1.00 79.44 73 TYR A C 1
ATOM 586 O O . TYR A 1 73 ? -11.745 -3.476 11.049 1.00 79.44 73 TYR A O 1
ATOM 594 N N . SER A 1 74 ? -13.228 -1.788 11.152 1.00 82.56 74 SER A N 1
ATOM 595 C CA . SER A 1 74 ? -13.999 -2.174 9.970 1.00 82.56 74 SER A CA 1
ATOM 596 C C . SER A 1 74 ? -14.031 -1.020 8.966 1.00 82.56 74 SER A C 1
ATOM 598 O O . SER A 1 74 ? -14.602 0.031 9.283 1.00 82.56 74 SER A O 1
ATOM 600 N N . PRO A 1 75 ? -13.478 -1.203 7.751 1.00 87.19 75 PRO A N 1
ATOM 601 C CA . PRO A 1 75 ? -12.706 -2.370 7.282 1.00 87.19 75 PRO A CA 1
ATOM 602 C C . PRO A 1 75 ? -11.353 -2.561 8.006 1.00 87.19 75 PRO A C 1
ATOM 604 O O . PRO A 1 75 ? -10.792 -1.618 8.537 1.00 87.19 75 PRO A O 1
ATOM 607 N N . SER A 1 76 ? -10.780 -3.766 8.012 1.00 87.00 76 SER A N 1
ATOM 608 C CA . SER A 1 76 ? -9.435 -3.985 8.585 1.00 87.00 76 SER A CA 1
ATOM 609 C C . SER A 1 76 ? -8.303 -3.513 7.660 1.00 87.00 76 SER A C 1
ATOM 611 O O . SER A 1 76 ? -7.203 -3.207 8.122 1.00 87.00 76 SER A O 1
ATOM 613 N N . CYS A 1 77 ? -8.584 -3.417 6.356 1.00 89.94 77 CYS A N 1
ATOM 614 C CA . CYS A 1 77 ? -7.665 -2.945 5.324 1.00 89.94 77 CYS A CA 1
ATOM 615 C C . CYS A 1 77 ? -8.214 -1.683 4.651 1.00 89.94 77 CYS A C 1
ATOM 617 O O . CYS A 1 77 ? -9.380 -1.654 4.250 1.00 89.94 77 CYS A 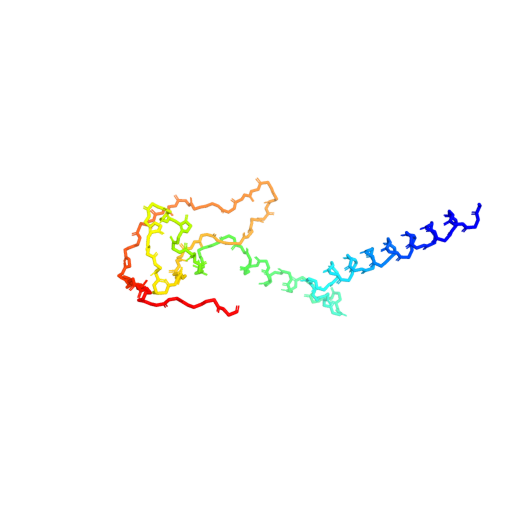O 1
ATOM 619 N N . VAL A 1 78 ? -7.362 -0.676 4.460 1.00 90.75 78 VAL A N 1
ATOM 620 C CA . VAL A 1 78 ? -7.718 0.584 3.788 1.00 90.75 78 VAL A CA 1
ATOM 621 C C . VAL A 1 78 ? -6.887 0.799 2.522 1.00 90.75 78 VAL A C 1
ATOM 623 O O . VAL A 1 78 ? -5.694 0.482 2.514 1.00 90.75 78 VAL A O 1
ATOM 626 N N . PRO A 1 79 ? -7.484 1.321 1.434 1.00 91.56 79 PRO A N 1
ATOM 627 C CA . PRO A 1 79 ? -6.740 1.683 0.236 1.00 91.56 79 PRO A CA 1
ATOM 628 C C . PRO A 1 79 ? -5.949 2.971 0.482 1.00 91.56 79 PRO A C 1
ATOM 630 O O . PRO A 1 79 ? -6.522 4.018 0.776 1.00 91.56 79 PRO A O 1
ATOM 633 N N . LEU A 1 80 ? -4.628 2.901 0.334 1.00 92.19 80 LEU A N 1
ATOM 634 C CA . LEU A 1 80 ? -3.732 4.053 0.379 1.00 92.19 80 LEU A CA 1
ATOM 635 C C . LEU A 1 80 ? -2.900 4.120 -0.897 1.00 92.19 80 LEU A C 1
ATOM 637 O O . LEU A 1 80 ? -2.510 3.099 -1.462 1.00 92.19 80 LEU A O 1
ATOM 641 N N . VAL A 1 81 ? -2.578 5.333 -1.331 1.00 92.94 81 VAL A N 1
ATOM 642 C CA . VAL A 1 81 ? -1.636 5.540 -2.430 1.00 92.94 81 VAL A CA 1
ATOM 643 C C . VAL A 1 81 ? -0.219 5.426 -1.876 1.00 92.94 81 VAL A C 1
ATOM 645 O O . VAL A 1 81 ? 0.179 6.188 -0.996 1.00 92.94 81 VAL A O 1
ATOM 648 N N . ARG A 1 82 ? 0.549 4.459 -2.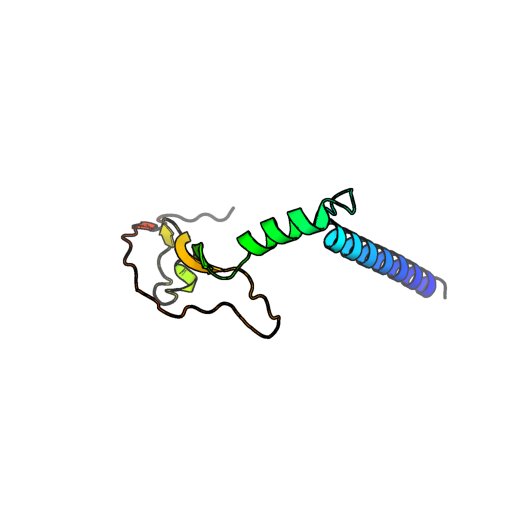376 1.00 90.94 82 ARG A N 1
ATOM 649 C CA . ARG A 1 82 ? 1.944 4.223 -1.978 1.00 90.94 82 ARG A CA 1
ATOM 650 C C . ARG A 1 82 ? 2.811 4.045 -3.224 1.00 90.94 82 ARG A C 1
ATOM 652 O O . ARG A 1 82 ? 2.315 3.699 -4.296 1.00 90.94 82 ARG A O 1
ATOM 659 N N . CYS A 1 83 ? 4.109 4.288 -3.094 1.00 91.12 83 CYS A N 1
ATOM 660 C CA . CYS A 1 83 ? 5.065 3.985 -4.155 1.00 91.12 83 CYS A CA 1
ATOM 661 C C . CYS A 1 83 ? 5.199 2.465 -4.315 1.00 91.12 83 CYS A C 1
ATOM 663 O O . CYS A 1 83 ? 5.395 1.744 -3.335 1.00 91.12 83 CYS A O 1
ATOM 665 N N . ALA A 1 84 ? 5.059 1.983 -5.547 1.00 89.38 84 ALA A N 1
ATOM 666 C CA . ALA A 1 84 ? 5.187 0.579 -5.909 1.00 89.38 84 ALA A CA 1
ATOM 667 C C . ALA A 1 84 ? 5.823 0.442 -7.299 1.00 89.38 84 ALA A C 1
ATOM 669 O O . ALA A 1 84 ? 5.785 1.368 -8.111 1.00 89.38 84 ALA A O 1
ATOM 670 N N . GLY A 1 85 ? 6.382 -0.734 -7.577 1.00 87.62 85 GLY A N 1
ATOM 671 C CA . GLY A 1 85 ? 7.090 -1.034 -8.819 1.00 87.62 85 GLY A CA 1
ATOM 672 C C . GLY A 1 85 ? 8.582 -1.262 -8.593 1.00 87.62 85 GLY A C 1
ATOM 673 O O . GLY A 1 85 ? 9.035 -1.444 -7.464 1.00 87.62 85 GLY A O 1
ATOM 674 N N . CYS A 1 86 ? 9.332 -1.267 -9.686 1.00 83.94 86 CYS A N 1
ATOM 675 C CA . CYS A 1 86 ? 10.760 -1.545 -9.716 1.00 83.94 86 CYS A CA 1
ATOM 676 C C . CYS A 1 86 ? 11.508 -0.403 -10.410 1.00 83.94 86 CYS A C 1
ATOM 678 O O . CYS A 1 86 ? 10.970 0.281 -11.288 1.00 83.94 86 CYS A O 1
ATOM 680 N N . CYS A 1 87 ? 12.763 -0.216 -10.022 1.00 86.75 87 CYS A N 1
ATOM 681 C CA . CYS A 1 87 ? 13.686 0.682 -10.698 1.00 86.75 87 CYS A CA 1
ATOM 682 C C . CYS A 1 87 ? 14.351 -0.038 -11.884 1.00 86.75 87 CYS A C 1
ATOM 684 O O . CYS A 1 87 ? 14.314 -1.262 -11.989 1.00 86.75 87 CYS A O 1
ATOM 686 N N . GLY A 1 88 ? 14.934 0.727 -12.810 1.00 81.31 88 GLY A N 1
ATOM 687 C CA . GLY A 1 88 ? 15.703 0.163 -13.929 1.00 81.31 88 GLY A CA 1
ATOM 688 C C . GLY A 1 88 ? 17.083 -0.371 -13.527 1.00 81.31 88 GLY A C 1
ATOM 689 O O . GLY A 1 88 ? 17.715 -1.053 -14.325 1.00 81.31 88 GLY A O 1
ATOM 690 N N . ASP A 1 89 ? 17.524 -0.054 -12.310 1.00 82.31 89 ASP A N 1
ATOM 691 C CA . ASP A 1 89 ? 18.789 -0.464 -11.709 1.00 82.31 89 ASP A CA 1
ATOM 692 C C . ASP A 1 89 ? 18.480 -1.253 -10.429 1.00 82.31 89 ASP A C 1
ATOM 694 O O . ASP A 1 89 ? 17.625 -0.846 -9.640 1.00 82.31 89 ASP A O 1
ATOM 698 N N . GLU A 1 90 ? 19.154 -2.386 -10.249 1.00 82.81 90 GLU A N 1
ATOM 699 C CA . GLU A 1 90 ? 19.000 -3.282 -9.098 1.00 82.81 90 GLU A CA 1
ATOM 700 C C . GLU A 1 90 ? 19.507 -2.672 -7.790 1.00 82.81 90 GLU A C 1
ATOM 702 O O . GLU A 1 90 ? 19.056 -3.053 -6.712 1.00 82.81 90 GLU A O 1
ATOM 707 N N . ASN A 1 91 ? 20.404 -1.690 -7.878 1.00 87.12 91 ASN A N 1
ATOM 708 C CA . ASN A 1 91 ? 20.947 -0.986 -6.726 1.00 87.12 91 ASN A CA 1
ATOM 709 C C . ASN A 1 91 ? 20.065 0.203 -6.299 1.00 87.12 91 ASN A C 1
ATOM 711 O O . ASN A 1 91 ? 20.451 0.984 -5.425 1.00 87.12 91 ASN A O 1
ATOM 715 N N . LEU A 1 92 ? 18.899 0.372 -6.936 1.00 87.69 92 LEU A N 1
ATOM 716 C CA . LEU A 1 92 ? 17.925 1.411 -6.629 1.00 87.69 92 LEU A CA 1
ATOM 717 C C . LEU A 1 92 ? 16.614 0.802 -6.136 1.00 87.69 92 LEU A C 1
ATOM 719 O O . LEU A 1 92 ? 16.029 -0.082 -6.757 1.00 87.69 92 LEU A O 1
ATOM 723 N N . GLU A 1 93 ? 16.090 1.379 -5.062 1.00 89.44 93 GLU A N 1
ATOM 724 C CA . GLU A 1 93 ? 14.796 1.016 -4.495 1.00 89.44 93 GLU A CA 1
ATOM 725 C C . GLU A 1 93 ? 13.776 2.145 -4.673 1.00 89.44 93 GLU A C 1
ATOM 727 O O . GLU A 1 93 ? 14.110 3.331 -4.667 1.00 89.44 93 GLU A O 1
ATOM 732 N N . CYS A 1 94 ? 12.509 1.767 -4.834 1.00 90.19 94 CYS A N 1
ATOM 733 C CA . CYS A 1 94 ? 11.408 2.702 -5.031 1.00 90.19 94 CYS A CA 1
ATOM 734 C C . CYS A 1 94 ? 10.936 3.256 -3.677 1.00 90.19 94 CYS A C 1
ATOM 736 O O . CYS A 1 94 ? 10.192 2.591 -2.957 1.00 90.19 94 CYS A O 1
ATOM 738 N N . HIS A 1 95 ? 11.351 4.482 -3.352 1.00 92.94 95 HIS A N 1
ATOM 739 C CA . HIS A 1 95 ? 10.981 5.189 -2.121 1.00 92.94 95 HIS A CA 1
ATOM 740 C C . HIS A 1 95 ? 10.165 6.456 -2.427 1.00 92.94 95 HIS A C 1
ATOM 742 O O . HIS A 1 95 ? 10.346 7.058 -3.489 1.00 92.94 95 HIS A O 1
ATOM 748 N N . PRO A 1 96 ? 9.254 6.878 -1.532 1.00 91.94 96 PRO A N 1
ATOM 749 C CA . PRO A 1 96 ? 8.490 8.105 -1.724 1.00 91.94 96 PRO A CA 1
ATOM 750 C C . PRO A 1 96 ? 9.387 9.343 -1.600 1.00 91.94 96 PRO A C 1
ATOM 752 O O . PRO A 1 96 ? 10.161 9.467 -0.655 1.00 91.94 96 PRO A O 1
ATOM 755 N N . THR A 1 97 ? 9.250 10.288 -2.532 1.00 92.56 97 THR A N 1
ATOM 756 C CA . THR A 1 97 ? 9.922 11.600 -2.464 1.00 92.56 97 THR A CA 1
ATOM 757 C C . THR A 1 97 ? 9.145 12.612 -1.626 1.00 92.56 97 THR A C 1
ATOM 759 O O . THR A 1 97 ? 9.732 13.516 -1.042 1.00 92.56 97 THR A O 1
ATOM 762 N N . GLU A 1 98 ? 7.823 12.461 -1.573 1.00 91.38 98 GLU A N 1
ATOM 763 C CA . GLU A 1 98 ? 6.901 13.285 -0.798 1.00 91.38 98 GLU A CA 1
ATOM 764 C C . GLU A 1 98 ? 5.821 12.376 -0.205 1.00 91.38 98 GLU A C 1
ATOM 766 O O . GLU A 1 98 ? 5.405 11.397 -0.832 1.00 91.38 98 GLU A O 1
ATOM 771 N N . THR A 1 99 ? 5.378 12.681 1.013 1.00 91.75 99 THR A N 1
ATOM 772 C CA . THR A 1 99 ? 4.298 11.954 1.686 1.00 91.75 99 THR A CA 1
ATOM 773 C C . THR A 1 99 ? 3.310 12.945 2.278 1.00 91.75 99 THR A C 1
ATOM 775 O O . THR A 1 99 ? 3.692 14.016 2.749 1.00 91.75 99 THR A O 1
ATOM 778 N N . SER A 1 100 ? 2.030 12.591 2.247 1.00 91.25 100 SER A N 1
ATOM 779 C CA . SER A 1 100 ? 0.961 13.349 2.884 1.00 91.25 100 SER A CA 1
ATOM 780 C C . SER A 1 100 ? 0.109 12.412 3.731 1.00 91.25 100 SER A C 1
ATOM 782 O O . SER A 1 100 ? -0.082 11.240 3.400 1.00 91.25 100 SER A O 1
ATOM 784 N N . ASN A 1 101 ? -0.386 12.932 4.852 1.00 90.69 101 ASN A N 1
ATOM 785 C CA . ASN A 1 101 ? -1.265 12.180 5.734 1.00 90.69 101 ASN A CA 1
ATOM 786 C C . ASN A 1 101 ? -2.703 12.280 5.227 1.00 90.69 101 ASN A C 1
ATOM 788 O O . ASN A 1 101 ? -3.191 13.371 4.931 1.00 90.69 101 ASN A O 1
ATOM 792 N N . VAL A 1 102 ? -3.385 11.139 5.164 1.00 87.56 102 VAL A N 1
ATOM 793 C CA . VAL A 1 102 ? -4.798 11.053 4.793 1.00 87.56 102 VAL A CA 1
ATOM 794 C C . VAL A 1 102 ? -5.586 10.623 6.019 1.00 87.56 102 VAL A C 1
ATOM 796 O O . VAL A 1 102 ? -5.286 9.599 6.626 1.00 87.56 102 VAL A O 1
ATOM 799 N N . THR A 1 103 ? -6.607 11.399 6.371 1.00 87.56 103 THR A N 1
ATOM 800 C CA . THR A 1 103 ? -7.525 11.058 7.460 1.00 87.56 103 THR A CA 1
ATOM 801 C C . THR A 1 103 ? -8.737 10.334 6.889 1.00 87.56 103 THR A C 1
ATOM 803 O O . THR A 1 103 ? -9.431 10.867 6.023 1.00 87.56 103 THR A O 1
ATOM 806 N N . MET A 1 104 ? -9.018 9.135 7.393 1.00 87.81 104 MET A N 1
ATOM 807 C CA . MET A 1 104 ? -10.215 8.358 7.068 1.00 87.81 104 MET A CA 1
ATOM 808 C C . MET A 1 104 ? -11.103 8.220 8.304 1.00 87.81 104 MET A C 1
ATOM 810 O O . MET A 1 104 ? -10.611 8.098 9.423 1.00 87.81 104 MET A O 1
ATOM 814 N N . GLN A 1 105 ? -12.419 8.237 8.101 1.00 86.19 105 GLN A N 1
ATOM 815 C CA . GLN A 1 105 ? -13.383 7.917 9.151 1.00 86.19 105 GLN A CA 1
ATOM 816 C C . GLN A 1 105 ? -13.630 6.412 9.163 1.00 86.19 105 GLN A C 1
ATOM 818 O O . GLN A 1 105 ? -13.887 5.818 8.116 1.00 86.19 105 GLN A O 1
ATOM 823 N N . MET A 1 106 ? -13.553 5.809 10.345 1.00 83.50 106 MET A N 1
ATOM 824 C CA . MET A 1 106 ? -13.601 4.364 10.511 1.00 83.50 106 MET A CA 1
ATOM 825 C C . MET A 1 106 ? -14.494 3.979 11.683 1.00 83.50 106 MET A C 1
ATOM 827 O O . MET A 1 106 ? -14.654 4.743 12.634 1.00 83.50 106 MET A O 1
ATOM 831 N N . THR A 1 107 ? -15.091 2.795 11.601 1.00 85.06 107 THR A N 1
ATOM 832 C CA . THR A 1 107 ? -15.921 2.239 12.670 1.00 85.06 107 THR A CA 1
ATOM 833 C C . THR A 1 107 ? -15.193 1.104 13.363 1.00 85.06 107 THR A C 1
ATOM 835 O O . THR A 1 107 ? -14.548 0.285 12.705 1.00 85.06 107 THR A O 1
ATOM 838 N N . PHE A 1 108 ? -15.343 1.031 14.679 1.00 83.56 108 PHE A N 1
ATOM 839 C CA . PHE A 1 108 ? -14.827 -0.064 15.484 1.00 83.56 108 PHE A CA 1
ATOM 840 C C . PHE A 1 108 ? -15.870 -1.172 15.600 1.00 83.56 108 PHE A C 1
ATOM 842 O O . PHE A 1 108 ? -17.071 -0.910 15.709 1.00 83.56 108 PHE A O 1
ATOM 849 N N . VAL A 1 109 ? -15.400 -2.412 15.596 1.00 82.81 109 VAL A N 1
ATOM 850 C CA . VAL A 1 109 ? -16.210 -3.598 15.854 1.00 82.81 109 VAL A CA 1
ATOM 851 C C . VAL A 1 109 ? -15.911 -4.074 17.267 1.00 82.81 109 VAL A C 1
ATOM 853 O O . VAL A 1 109 ? -14.790 -4.471 17.581 1.00 82.81 109 VAL A O 1
ATOM 856 N N . GLU A 1 110 ? -16.934 -4.040 18.117 1.00 81.94 110 GLU A N 1
ATOM 857 C CA . GLU A 1 110 ? -16.877 -4.567 19.476 1.00 81.94 110 GLU A CA 1
ATOM 858 C C . GLU A 1 110 ? -17.580 -5.929 19.521 1.00 81.94 110 GLU A C 1
ATOM 860 O O . GLU A 1 110 ? -18.790 -6.035 19.296 1.00 81.94 110 GLU A O 1
ATOM 865 N N . HIS A 1 111 ? -16.834 -6.991 19.823 1.00 82.69 111 HIS A N 1
ATOM 866 C CA . HIS A 1 111 ? -17.422 -8.312 20.018 1.00 82.69 111 HIS A CA 1
ATOM 867 C C . HIS A 1 111 ? -18.100 -8.393 21.389 1.00 82.69 111 HIS A C 1
ATOM 869 O O . HIS A 1 111 ? -17.445 -8.308 22.422 1.00 82.69 111 HIS A O 1
ATOM 875 N N . LYS A 1 112 ? -19.421 -8.594 21.405 1.00 86.62 112 LYS A N 1
ATOM 876 C CA . LYS A 1 112 ? -20.189 -8.782 22.651 1.00 86.62 112 LYS A CA 1
ATOM 877 C C . LYS A 1 112 ? -20.154 -10.222 23.169 1.00 86.62 112 LYS A C 1
ATOM 879 O O . LYS A 1 112 ? -20.325 -10.441 24.363 1.00 86.62 112 LYS A O 1
ATOM 884 N N . THR A 1 113 ? -19.942 -11.198 22.289 1.00 86.38 113 THR A N 1
ATOM 885 C CA . THR A 1 113 ? -19.902 -12.627 22.627 1.00 86.38 113 THR A CA 1
ATOM 886 C C . THR A 1 113 ? -18.892 -13.340 21.738 1.00 86.38 113 THR A C 1
ATOM 888 O O . THR A 1 113 ? -18.922 -13.155 20.522 1.00 86.38 113 THR A O 1
ATOM 891 N N . CYS A 1 114 ? -18.051 -14.185 22.331 1.00 81.69 114 CYS A N 1
ATOM 892 C CA . CYS A 1 114 ? -17.119 -15.056 21.618 1.00 81.69 114 CYS A CA 1
ATOM 893 C C . CYS A 1 114 ? -17.403 -16.510 22.005 1.00 81.69 114 CYS A C 1
ATOM 895 O O . CYS A 1 114 ? -17.617 -16.802 23.181 1.00 81.69 114 CYS A O 1
ATOM 897 N N . GLU A 1 115 ? -17.380 -17.417 21.035 1.00 90.94 115 GLU A N 1
ATOM 898 C CA . GLU A 1 115 ? -17.443 -18.858 21.278 1.00 90.94 115 GLU A CA 1
ATOM 899 C C . GLU A 1 115 ? -16.239 -19.544 20.633 1.00 90.94 115 GLU A C 1
ATOM 901 O O . GLU A 1 115 ? -15.807 -19.166 19.543 1.00 90.94 115 GLU A O 1
ATOM 906 N N . CYS A 1 116 ? -15.687 -20.549 21.311 1.00 65.19 116 CYS A N 1
ATOM 907 C CA . CYS A 1 116 ? -14.716 -21.451 20.704 1.00 65.19 116 CYS A CA 1
ATOM 908 C C . CYS A 1 116 ? -15.477 -22.480 19.865 1.00 65.19 116 CYS A C 1
ATOM 910 O O . CYS A 1 116 ? -16.412 -23.105 20.371 1.00 65.19 116 CYS A O 1
ATOM 912 N N . ARG A 1 117 ? -15.064 -22.670 18.612 1.00 69.19 117 ARG A N 1
ATOM 913 C CA . ARG A 1 117 ? -15.516 -23.774 17.760 1.00 69.19 117 ARG A CA 1
ATOM 914 C C . ARG A 1 117 ? -14.358 -24.695 17.432 1.00 69.19 117 ARG A C 1
ATOM 916 O O . ARG A 1 117 ? -13.249 -24.162 17.211 1.00 69.19 117 ARG A O 1
#

Secondary structure (DSSP, 8-state):
-HHHHHHHHHHHHHHHHHHHHHHHHHHTSS---S-TTTHHHHHHHHHHHHBSEEEEEEEEHHHH-GGGTT-EEESSEEEEEEEESB-SSTT-----S---------EEEPPS-----

Radius of gyration: 24.39 Å; chains: 1; bounding box: 43×66×55 Å

Foldseek 3Di:
DVVVVVVVVVVVVVVVVVVVVVVVVVCPPDDDDPDPVCVVVVCVVVQVVQAWDWDWDWDFPCVVPVPPVPWQWVVRTDIDTATGGDHPDPVDDRHDPDDDDDDDDIDTDDDPDDDDD

pLDDT: mean 74.9, std 14.02, range [44.16, 92.94]

Sequence (117 aa):
SISIWKSALLHLSVVSCLIAMFHFTSLNCCPIPPHPHILPHFLKSVWGRSFCRTMEKLVEVVQEYPTEVEHIYSPSCVPLVRCAGCCGDENLECHPTETSNVTMQMTFVEHKTCECR

InterPro domains:
  IPR000072 PDGF/VEGF domain [PF00341] (52-110)
  IPR000072 PDGF/VEGF domain [PS50278] (42-117)
  IPR000072 PDGF/VEGF domain [SM00141] (50-117)
  IPR000072 PDGF/VEGF domain [cd00135] (50-117)
  IPR023581 Platelet-derived growth factor, conserved site [PS00249] (75-87)
  IPR029034 Cystine-knot cytokine [G3DSA:2.10.90.10] (39-113)
  IPR029034 Cystine-knot cytokine [SSF57501] (44-117)
  IPR050507 Platelet-derived/Vascular endothelial growth factor [PTHR12025] (44-116)

Organism: NCBI:txid32473